Protein AF-A0AAN9D851-F1 (afdb_monomer)

Sequence (122 aa):
MHATYAEKGLRIMGFPCNQFGNQEPGTEAEIKTFAEGYKAEFDLFSKIDVNGDDAHPLWKWMKEQPKGAGFLGNNIKWNFTKFLIDREGQVVKRYSPMDNPSVSHLYTFPLFVIRMHINTLQ

Structure (mmCIF, N/CA/C/O backbone):
data_AF-A0AAN9D851-F1
#
_entry.id   AF-A0AAN9D851-F1
#
loop_
_atom_site.group_PDB
_atom_site.id
_atom_site.type_symbol
_atom_site.label_atom_id
_atom_site.label_alt_id
_atom_site.label_comp_id
_atom_site.label_asym_id
_atom_site.label_entity_id
_atom_site.label_seq_id
_atom_site.pdbx_PDB_ins_code
_atom_site.Cartn_x
_atom_site.Cartn_y
_atom_site.Cartn_z
_atom_site.occupancy
_atom_site.B_iso_or_equiv
_atom_site.auth_seq_id
_atom_site.auth_comp_id
_atom_site.auth_asym_id
_atom_site.auth_atom_id
_atom_site.pdbx_PDB_model_num
ATOM 1 N N . MET A 1 1 ? -8.894 7.323 9.417 1.00 67.81 1 MET A N 1
ATOM 2 C CA . MET A 1 1 ? -9.455 6.005 9.035 1.00 67.81 1 MET A CA 1
ATOM 3 C C . MET A 1 1 ? -9.159 4.958 10.100 1.00 67.81 1 MET A C 1
ATOM 5 O O . MET A 1 1 ? -10.119 4.501 10.695 1.00 67.81 1 MET A O 1
ATOM 9 N N . HIS A 1 2 ? -7.891 4.620 10.384 1.00 67.00 2 HIS A N 1
ATOM 10 C CA . HIS A 1 2 ? -7.557 3.607 11.398 1.00 67.00 2 HIS A CA 1
ATOM 11 C C . HIS A 1 2 ? -8.178 3.899 12.771 1.00 67.00 2 HIS A C 1
ATOM 13 O O . HIS A 1 2 ? -9.065 3.161 13.181 1.00 67.00 2 HIS A O 1
ATOM 19 N N . ALA A 1 3 ? -7.843 5.037 13.388 1.00 69.19 3 ALA A N 1
ATOM 20 C CA . ALA A 1 3 ? -8.356 5.439 14.704 1.00 69.19 3 ALA A CA 1
ATOM 21 C C . ALA A 1 3 ? -9.895 5.386 14.847 1.00 69.19 3 ALA A C 1
ATOM 23 O O . ALA A 1 3 ? -10.419 5.200 15.934 1.00 69.19 3 ALA A O 1
ATOM 24 N N . THR A 1 4 ? -10.643 5.530 13.748 1.00 71.44 4 THR A N 1
ATOM 25 C CA . THR A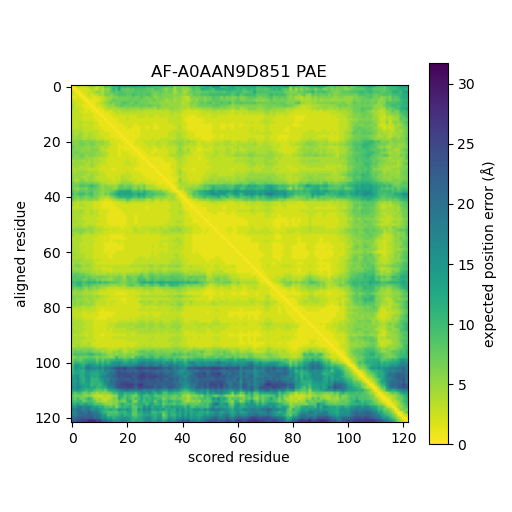 1 4 ? -12.116 5.514 13.755 1.00 71.44 4 THR A CA 1
ATOM 26 C C . THR A 1 4 ? -12.712 4.103 13.641 1.00 71.44 4 THR A C 1
ATOM 28 O O . THR A 1 4 ? -13.847 3.881 14.057 1.00 71.44 4 THR A O 1
ATOM 31 N N . TYR A 1 5 ? -11.991 3.154 13.034 1.00 75.44 5 TYR A N 1
ATOM 32 C CA . TYR A 1 5 ? -12.522 1.832 12.665 1.00 75.44 5 TYR A CA 1
ATOM 33 C C . TYR A 1 5 ? -11.704 0.656 13.221 1.00 75.44 5 TYR A C 1
ATOM 35 O O . TYR A 1 5 ? -12.122 -0.491 13.062 1.00 75.44 5 TYR A O 1
ATOM 43 N N . ALA A 1 6 ? -10.576 0.906 13.888 1.00 77.69 6 ALA A N 1
ATOM 44 C CA . ALA A 1 6 ? -9.704 -0.125 14.453 1.00 77.69 6 ALA A CA 1
ATOM 45 C C . ALA A 1 6 ? -10.442 -1.040 15.443 1.00 77.69 6 ALA A C 1
ATOM 47 O O . ALA A 1 6 ? -10.340 -2.267 15.349 1.00 77.69 6 ALA A O 1
ATOM 48 N N . GLU A 1 7 ? -11.262 -0.455 16.322 1.00 80.81 7 GLU A N 1
ATOM 49 C CA . GLU A 1 7 ? -12.109 -1.186 17.279 1.00 80.81 7 GLU A CA 1
ATOM 50 C C . GLU A 1 7 ? -13.195 -2.019 16.591 1.00 80.81 7 GLU A C 1
ATOM 52 O O . GLU A 1 7 ? -13.606 -3.063 17.089 1.00 80.81 7 GLU A O 1
ATOM 57 N N . LYS A 1 8 ? -13.616 -1.607 15.391 1.00 77.69 8 LYS A N 1
ATOM 58 C CA . LYS A 1 8 ? -14.553 -2.366 14.552 1.00 77.69 8 LYS A CA 1
ATOM 59 C C . LYS A 1 8 ? -13.861 -3.486 13.775 1.00 77.69 8 LYS A C 1
ATOM 61 O O . LYS A 1 8 ? -14.511 -4.183 13.003 1.00 77.69 8 LYS A O 1
ATOM 66 N N . GLY A 1 9 ? -12.559 -3.680 13.983 1.00 79.06 9 GLY A N 1
ATOM 67 C CA . GLY A 1 9 ? -11.759 -4.720 13.349 1.00 79.06 9 GLY A CA 1
ATOM 68 C C . GLY A 1 9 ? -11.082 -4.291 12.052 1.00 79.06 9 GLY A C 1
ATOM 69 O O . GLY A 1 9 ? -10.586 -5.165 11.348 1.00 79.06 9 GLY A O 1
ATOM 70 N N . LEU A 1 10 ? -11.043 -2.990 11.726 1.00 83.38 10 LEU A N 1
ATOM 71 C CA . LEU A 1 10 ? -10.200 -2.516 10.629 1.00 83.38 10 LEU A CA 1
ATOM 72 C C . LEU A 1 10 ? -8.730 -2.770 10.968 1.00 83.38 10 LEU A C 1
ATOM 74 O O . LEU A 1 10 ? -8.278 -2.468 12.075 1.00 83.38 10 LEU A O 1
ATOM 78 N N . ARG A 1 11 ? -7.977 -3.268 9.994 1.00 85.88 11 ARG A N 1
ATOM 79 C CA . ARG A 1 11 ? -6.513 -3.298 10.031 1.00 85.88 11 ARG A CA 1
ATOM 80 C C . ARG A 1 11 ? -5.965 -2.658 8.773 1.00 85.88 11 ARG A C 1
ATOM 82 O O . ARG A 1 11 ? -6.573 -2.751 7.707 1.00 85.88 11 ARG A O 1
ATOM 89 N N . ILE A 1 12 ? -4.830 -1.987 8.898 1.00 85.94 12 ILE A N 1
ATOM 90 C CA . ILE A 1 12 ? -4.125 -1.409 7.758 1.00 85.94 12 ILE A CA 1
ATOM 91 C C . ILE A 1 12 ? -2.748 -2.054 7.707 1.00 85.94 12 ILE A C 1
ATOM 93 O O . ILE A 1 12 ? -2.056 -2.086 8.718 1.00 85.94 12 ILE A O 1
ATOM 97 N N . MET A 1 13 ? -2.373 -2.543 6.529 1.00 89.50 13 MET A N 1
ATOM 98 C CA . MET A 1 13 ? -1.050 -3.102 6.267 1.00 89.50 13 MET A CA 1
ATOM 99 C C . MET A 1 13 ? -0.329 -2.219 5.251 1.00 89.50 13 MET A C 1
ATOM 101 O O . MET A 1 13 ? -0.827 -2.016 4.138 1.00 89.50 13 MET A O 1
ATOM 105 N N . GLY A 1 14 ? 0.813 -1.666 5.649 1.00 90.75 14 GLY A N 1
ATOM 106 C CA . GLY A 1 14 ? 1.682 -0.831 4.830 1.00 90.75 14 GLY A CA 1
ATOM 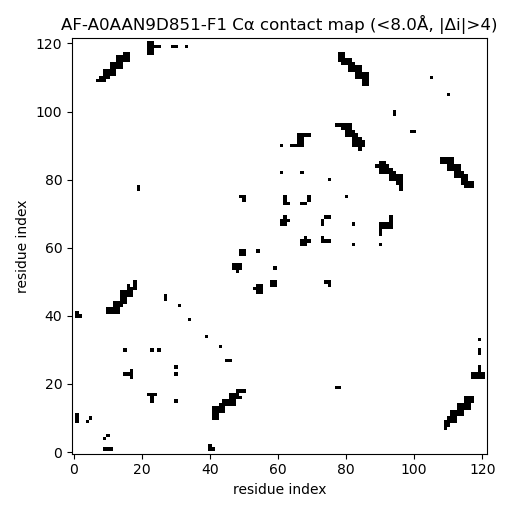107 C C . GLY A 1 14 ? 2.832 -1.641 4.242 1.00 90.75 14 GLY A C 1
ATOM 108 O O . GLY A 1 14 ? 3.622 -2.205 4.990 1.00 90.75 14 GLY A O 1
ATOM 109 N N . PHE A 1 15 ? 2.949 -1.654 2.915 1.00 93.06 15 PHE A N 1
ATOM 110 C CA . PHE A 1 15 ? 4.071 -2.280 2.207 1.00 93.06 15 PHE A CA 1
ATOM 111 C C . PHE A 1 15 ? 4.868 -1.213 1.445 1.00 93.06 15 PHE A C 1
ATOM 113 O O . PHE A 1 15 ? 4.343 -0.672 0.462 1.00 93.06 15 PHE A O 1
ATOM 120 N N . PRO A 1 16 ? 6.094 -0.885 1.886 1.00 92.81 16 PRO A N 1
ATOM 121 C CA . PRO A 1 16 ? 7.001 -0.015 1.145 1.00 92.81 16 PRO A CA 1
ATOM 122 C C . PRO A 1 16 ? 7.402 -0.647 -0.193 1.00 92.81 16 PRO A C 1
ATOM 124 O O . PRO A 1 16 ? 7.601 -1.861 -0.282 1.00 92.81 16 PRO A O 1
ATOM 127 N N . CYS A 1 17 ? 7.544 0.168 -1.239 1.00 93.00 17 CYS A N 1
ATOM 128 C CA . CYS A 1 17 ? 7.920 -0.295 -2.578 1.00 93.00 17 CYS A CA 1
ATOM 129 C C . CYS A 1 17 ? 8.670 0.800 -3.341 1.00 93.00 17 CYS A C 1
ATOM 131 O O . CYS A 1 17 ? 8.222 1.941 -3.375 1.00 93.00 17 CYS A O 1
ATOM 133 N N . ASN A 1 18 ? 9.777 0.457 -4.004 1.00 93.81 18 ASN A N 1
ATOM 134 C CA . ASN A 1 18 ? 10.606 1.443 -4.707 1.00 93.81 18 ASN A CA 1
ATOM 135 C C . ASN A 1 18 ? 10.444 1.432 -6.241 1.00 93.81 18 ASN A C 1
ATOM 137 O O . ASN A 1 18 ? 11.133 2.167 -6.943 1.00 93.81 18 ASN A O 1
ATOM 141 N N . GLN A 1 19 ? 9.524 0.630 -6.788 1.00 93.75 19 GLN A N 1
ATOM 142 C CA . GLN A 1 19 ? 9.372 0.434 -8.241 1.00 93.75 19 GLN A CA 1
ATOM 143 C C . GLN A 1 19 ? 8.795 1.653 -8.994 1.00 93.75 19 GLN A C 1
ATOM 145 O O . GLN A 1 19 ? 8.696 1.635 -10.221 1.00 93.75 19 GLN A O 1
ATOM 150 N N . PHE A 1 20 ? 8.395 2.716 -8.289 1.00 91.94 20 PHE A N 1
ATOM 151 C CA . PHE A 1 20 ? 7.691 3.867 -8.862 1.00 91.94 20 PHE A CA 1
ATOM 152 C C . PHE A 1 20 ? 8.464 5.158 -8.607 1.00 91.94 20 PHE A C 1
ATOM 154 O O . PHE A 1 20 ? 8.377 5.751 -7.532 1.00 91.94 20 PHE A O 1
ATOM 161 N N . GLY A 1 21 ? 9.236 5.586 -9.608 1.00 89.06 21 GLY A N 1
ATOM 162 C CA . GLY A 1 21 ? 9.992 6.840 -9.560 1.00 89.06 21 GLY A CA 1
ATOM 163 C C . GLY A 1 21 ? 11.083 6.888 -8.485 1.00 89.06 21 GLY A C 1
ATOM 164 O O . GLY A 1 21 ? 11.481 7.984 -8.109 1.00 89.06 21 GLY A O 1
ATOM 165 N N . ASN A 1 22 ? 11.539 5.732 -7.982 1.00 88.50 22 ASN A N 1
ATOM 166 C CA . ASN A 1 22 ? 12.511 5.621 -6.890 1.00 88.50 22 ASN A CA 1
ATOM 167 C C . ASN A 1 22 ? 12.128 6.438 -5.638 1.00 88.50 22 ASN A C 1
ATOM 169 O O . ASN A 1 22 ? 12.987 7.058 -5.015 1.00 88.50 22 ASN A O 1
ATOM 173 N N . GLN A 1 23 ? 10.833 6.482 -5.299 1.00 86.19 23 GLN A N 1
ATOM 174 C CA . GLN A 1 23 ? 10.310 7.301 -4.196 1.00 86.19 23 GLN A CA 1
ATOM 175 C C . GLN A 1 23 ? 10.454 6.660 -2.803 1.00 86.19 23 GLN A C 1
ATOM 177 O O . GLN A 1 23 ? 10.133 7.310 -1.814 1.00 86.19 23 GLN A O 1
ATOM 182 N N . GLU A 1 24 ? 10.968 5.429 -2.708 1.00 87.94 24 GLU A N 1
ATOM 183 C CA . GLU A 1 24 ? 11.281 4.752 -1.440 1.00 87.94 24 GLU A CA 1
ATOM 184 C C . GLU A 1 24 ? 12.714 4.161 -1.436 1.00 87.94 24 GLU A C 1
ATOM 186 O O . GLU A 1 24 ? 12.914 2.940 -1.287 1.00 87.94 24 GLU A O 1
ATOM 191 N N . PRO A 1 25 ? 13.749 5.000 -1.649 1.00 89.44 25 PRO A N 1
ATOM 192 C CA . PRO A 1 25 ? 15.123 4.531 -1.799 1.00 89.44 25 PRO A CA 1
ATOM 193 C C . PRO A 1 25 ? 15.743 4.093 -0.466 1.00 89.44 25 PRO A C 1
ATOM 195 O O . PRO A 1 25 ? 16.669 3.284 -0.473 1.00 89.44 25 PRO A O 1
ATOM 198 N N . GLY A 1 26 ? 15.220 4.588 0.661 1.00 89.44 26 GLY A N 1
ATOM 199 C CA . GLY A 1 26 ? 15.765 4.358 1.999 1.00 89.44 26 GLY A CA 1
ATOM 200 C C . GLY A 1 26 ? 15.738 2.896 2.444 1.00 89.44 26 GLY A C 1
ATOM 201 O O . GLY A 1 26 ? 14.985 2.066 1.936 1.00 89.44 26 GLY A O 1
ATOM 202 N N . THR A 1 27 ? 16.574 2.562 3.410 1.00 91.56 27 THR A N 1
ATOM 203 C CA . THR A 1 27 ? 16.608 1.268 4.096 1.00 91.56 27 THR A CA 1
ATOM 204 C C . THR A 1 27 ? 15.340 1.033 4.920 1.00 91.56 27 THR A C 1
ATOM 206 O O . THR A 1 27 ? 14.609 1.960 5.259 1.00 91.56 27 THR A O 1
ATOM 209 N N . GLU A 1 28 ? 15.074 -0.219 5.294 1.00 90.44 28 GLU A N 1
ATOM 210 C CA . GLU A 1 28 ? 13.905 -0.550 6.124 1.00 90.44 28 GLU A CA 1
ATOM 211 C C . GLU A 1 28 ? 13.924 0.160 7.485 1.00 90.44 28 GLU A C 1
ATOM 213 O O . GLU A 1 28 ? 12.873 0.550 7.990 1.00 90.44 28 GLU A O 1
ATOM 218 N N . ALA A 1 29 ? 15.115 0.381 8.053 1.00 90.75 29 ALA A N 1
ATOM 219 C CA . ALA A 1 29 ? 15.281 1.137 9.290 1.00 90.75 29 ALA A CA 1
ATOM 220 C C . ALA A 1 29 ? 14.855 2.605 9.120 1.00 90.75 29 ALA A C 1
ATOM 222 O O . ALA A 1 29 ? 14.090 3.115 9.934 1.00 90.75 29 ALA A O 1
ATOM 223 N N . GLU A 1 30 ? 15.285 3.259 8.037 1.00 89.50 30 GLU A N 1
ATOM 224 C CA . GLU A 1 30 ? 14.903 4.644 7.727 1.00 89.50 30 GLU A CA 1
ATOM 225 C C . GLU A 1 30 ? 13.397 4.769 7.474 1.00 89.50 30 GLU A C 1
ATOM 227 O O . GLU A 1 30 ? 12.756 5.682 7.995 1.00 89.50 30 GLU A O 1
ATOM 232 N N . ILE A 1 31 ? 12.810 3.816 6.742 1.00 88.56 31 ILE A N 1
ATOM 233 C CA . ILE A 1 31 ? 11.365 3.775 6.478 1.00 88.56 31 ILE A CA 1
ATOM 234 C C . ILE A 1 31 ? 10.581 3.610 7.786 1.00 88.56 31 ILE A C 1
ATOM 236 O O . ILE A 1 31 ? 9.576 4.292 7.999 1.00 88.56 31 ILE A O 1
ATOM 240 N N . LYS A 1 32 ? 11.044 2.737 8.688 1.00 87.12 32 LYS A N 1
ATOM 241 C CA . LYS A 1 32 ? 10.416 2.542 9.998 1.00 87.12 32 LYS A CA 1
ATOM 242 C C . LYS A 1 32 ? 10.461 3.820 10.835 1.00 87.12 32 LYS A C 1
ATOM 244 O O . LYS A 1 32 ? 9.420 4.251 11.325 1.00 87.12 32 LYS A O 1
ATOM 249 N N . THR A 1 33 ? 11.629 4.450 10.955 1.00 87.94 33 THR A N 1
ATOM 250 C CA . THR A 1 33 ? 11.784 5.715 11.692 1.00 87.94 33 THR A CA 1
ATOM 251 C C . THR A 1 33 ? 10.915 6.823 11.099 1.00 87.94 33 THR A C 1
ATOM 253 O O . THR A 1 33 ? 10.281 7.575 11.838 1.00 87.94 33 THR A O 1
ATOM 256 N N . PHE A 1 34 ? 10.823 6.903 9.771 1.00 84.00 34 PHE A N 1
ATOM 257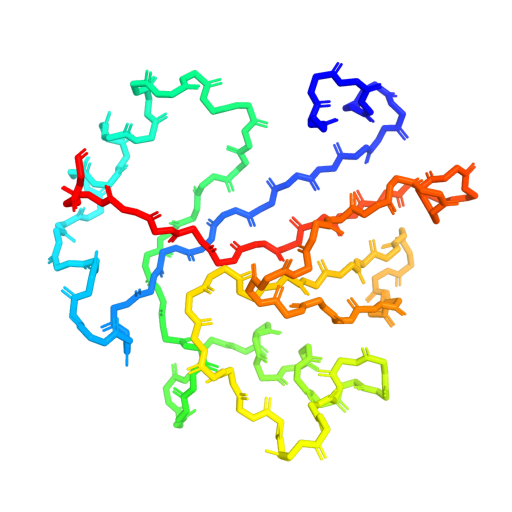 C CA . PHE A 1 34 ? 9.925 7.843 9.109 1.00 84.00 34 PHE A CA 1
ATOM 258 C C . PHE A 1 34 ? 8.460 7.590 9.499 1.00 84.00 34 PHE A C 1
ATOM 260 O O . PHE A 1 34 ? 7.769 8.517 9.919 1.00 84.00 34 PHE A O 1
ATOM 267 N N . ALA A 1 35 ? 7.994 6.339 9.434 1.00 81.75 35 ALA A N 1
ATOM 268 C CA . ALA A 1 35 ? 6.618 5.975 9.776 1.00 81.75 35 ALA A CA 1
ATOM 269 C C . ALA A 1 35 ? 6.265 6.241 11.254 1.00 81.75 35 ALA A C 1
ATOM 271 O O . ALA A 1 35 ? 5.139 6.655 11.553 1.00 81.75 35 ALA A O 1
ATOM 272 N N . GLU A 1 36 ? 7.220 6.067 12.174 1.00 82.38 36 GLU A N 1
ATOM 273 C CA . GLU A 1 36 ? 7.066 6.407 13.597 1.00 82.38 36 GLU A CA 1
ATOM 274 C C . GLU A 1 36 ? 6.744 7.900 13.798 1.00 82.38 36 GLU A C 1
ATOM 276 O O . GLU A 1 36 ? 5.913 8.247 14.643 1.00 82.38 36 GLU A O 1
ATOM 281 N N . GLY A 1 37 ? 7.302 8.783 12.960 1.00 77.88 37 GLY A N 1
ATOM 282 C CA . GLY A 1 37 ? 7.017 10.223 12.970 1.00 77.88 37 GLY A CA 1
ATOM 283 C C . GLY A 1 37 ? 5.548 10.577 12.699 1.00 77.88 37 GLY A C 1
ATOM 284 O O . GLY A 1 37 ? 5.053 11.591 13.192 1.00 77.88 37 GLY A O 1
ATOM 285 N N . TYR A 1 38 ? 4.814 9.711 11.994 1.00 71.06 38 TYR A N 1
ATOM 286 C CA . TYR A 1 38 ? 3.393 9.905 11.679 1.00 71.06 38 TYR A CA 1
ATOM 287 C C . TYR A 1 38 ? 2.446 9.307 12.724 1.00 71.06 38 TYR A C 1
ATOM 289 O O . TYR A 1 38 ? 1.231 9.342 12.518 1.00 71.06 38 TYR A O 1
ATOM 297 N N . LYS A 1 39 ? 2.972 8.749 13.829 1.00 67.94 39 LYS A N 1
ATOM 298 C CA . LYS A 1 39 ? 2.192 7.973 14.815 1.00 67.94 39 LYS A CA 1
ATOM 299 C C . LYS A 1 39 ? 1.286 6.951 14.121 1.00 67.94 39 LYS A C 1
ATOM 301 O O . LYS A 1 39 ? 0.101 6.823 14.425 1.00 67.94 39 LYS A O 1
ATOM 306 N N . ALA A 1 40 ? 1.846 6.291 13.113 1.00 62.81 40 ALA A N 1
ATOM 307 C CA . ALA A 1 40 ? 1.147 5.338 12.281 1.00 62.81 40 ALA A CA 1
ATOM 308 C C . ALA A 1 40 ? 0.634 4.160 13.122 1.00 62.81 40 ALA A C 1
ATOM 310 O O . ALA A 1 40 ? 1.394 3.283 13.513 1.00 62.81 40 ALA A O 1
ATOM 311 N N . GLU A 1 41 ? -0.672 4.115 13.373 1.00 72.56 41 GLU A N 1
ATOM 312 C CA . GLU A 1 41 ? -1.336 2.938 13.937 1.00 72.56 41 GLU A CA 1
ATOM 313 C C . GLU A 1 41 ? -1.631 1.923 12.819 1.00 72.56 41 GLU A C 1
ATOM 315 O O . GLU A 1 41 ? -2.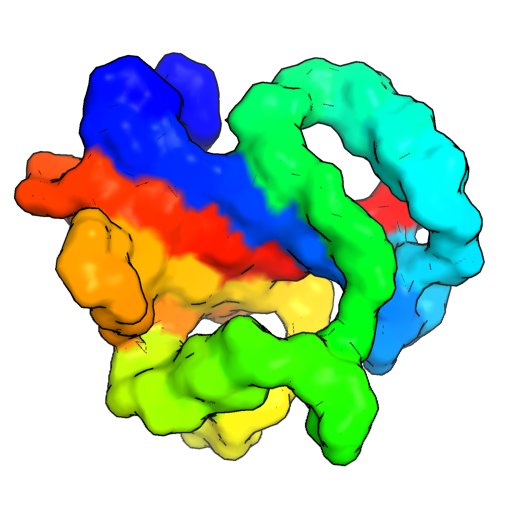780 1.671 12.468 1.00 72.56 41 GLU A O 1
ATOM 320 N N . PHE A 1 42 ? -0.607 1.414 12.148 1.00 79.06 42 PHE A N 1
ATOM 321 C CA . PHE A 1 42 ? -0.786 0.372 11.142 1.00 79.06 42 PHE A CA 1
ATOM 322 C C . PHE A 1 42 ? 0.419 -0.554 11.096 1.00 79.06 42 PHE A C 1
ATOM 324 O O . PHE A 1 42 ? 1.525 -0.170 11.471 1.00 79.06 42 PHE A O 1
ATOM 331 N N . ASP A 1 43 ? 0.200 -1.769 10.607 1.00 86.81 43 ASP A N 1
ATOM 332 C CA . ASP A 1 43 ? 1.248 -2.775 10.501 1.00 86.81 43 ASP A CA 1
ATOM 333 C C . ASP A 1 43 ? 2.132 -2.434 9.298 1.00 86.81 43 ASP A C 1
ATOM 335 O O . ASP A 1 43 ? 1.691 -2.507 8.149 1.00 86.81 43 ASP A O 1
ATOM 339 N N . LEU A 1 44 ? 3.367 -2.004 9.549 1.00 88.50 44 LEU A N 1
ATOM 340 C CA . LEU A 1 44 ? 4.358 -1.723 8.512 1.00 88.50 44 LEU A CA 1
ATOM 341 C C . LEU A 1 44 ? 5.221 -2.967 8.267 1.00 88.50 44 LEU A C 1
ATOM 343 O O . LEU A 1 44 ? 5.809 -3.511 9.199 1.00 88.50 44 LEU A O 1
ATOM 347 N N . PHE A 1 45 ? 5.314 -3.392 7.010 1.00 92.31 45 PHE A N 1
ATOM 348 C CA . PHE A 1 45 ? 6.088 -4.555 6.579 1.00 92.31 45 PHE A CA 1
ATOM 349 C C . PHE A 1 45 ? 7.404 -4.146 5.908 1.00 92.31 45 PHE A C 1
ATOM 351 O O . PHE A 1 45 ? 7.616 -2.980 5.569 1.00 92.31 45 PHE A O 1
ATOM 358 N N . SER A 1 46 ? 8.270 -5.137 5.687 1.00 93.00 46 SER A N 1
ATOM 359 C CA . SER A 1 46 ? 9.474 -5.017 4.865 1.00 93.00 46 SER A CA 1
ATOM 360 C C . SER A 1 46 ? 9.173 -4.529 3.449 1.00 93.00 46 SER A C 1
ATOM 362 O O . SER A 1 46 ? 8.060 -4.680 2.929 1.00 93.00 46 SER A O 1
ATOM 364 N N . LYS A 1 47 ? 10.194 -3.950 2.815 1.00 93.25 47 LYS A N 1
ATOM 365 C CA . LYS A 1 47 ? 10.091 -3.452 1.443 1.00 93.25 47 LYS A CA 1
ATOM 366 C C . LYS A 1 47 ? 9.916 -4.622 0.479 1.00 93.25 47 LYS A C 1
ATOM 368 O O . LYS A 1 47 ? 10.606 -5.632 0.595 1.00 93.25 47 LYS A O 1
ATOM 373 N N . ILE A 1 48 ? 9.024 -4.470 -0.493 1.00 95.75 48 ILE A N 1
ATOM 374 C CA . ILE A 1 48 ? 8.739 -5.509 -1.483 1.00 95.75 48 ILE A CA 1
ATOM 375 C C . ILE A 1 48 ? 8.564 -4.937 -2.887 1.00 95.75 48 ILE A C 1
ATOM 377 O O . ILE A 1 48 ? 8.244 -3.760 -3.079 1.00 95.75 48 ILE A O 1
ATOM 381 N N . ASP A 1 49 ? 8.678 -5.828 -3.865 1.00 95.94 49 ASP A N 1
ATOM 382 C CA . ASP A 1 49 ? 8.205 -5.591 -5.218 1.00 95.94 49 ASP A CA 1
ATOM 383 C C . ASP A 1 49 ? 6.735 -5.988 -5.356 1.00 95.94 49 ASP A C 1
ATOM 385 O O . ASP A 1 49 ? 6.256 -6.966 -4.774 1.00 95.94 49 ASP A O 1
ATOM 389 N N . VAL A 1 50 ? 5.993 -5.213 -6.145 1.00 96.25 50 VAL A N 1
ATOM 390 C CA . VAL A 1 50 ? 4.550 -5.402 -6.362 1.00 96.25 50 VAL A CA 1
ATOM 391 C C . VAL A 1 50 ? 4.214 -5.694 -7.821 1.00 96.25 50 VAL A C 1
ATOM 393 O O . VAL A 1 50 ? 3.111 -6.152 -8.134 1.00 96.25 50 VAL A O 1
ATOM 396 N N . ASN A 1 51 ? 5.156 -5.449 -8.728 1.00 96.19 51 ASN A N 1
ATOM 397 C CA . ASN A 1 51 ? 5.104 -5.746 -10.155 1.00 96.19 51 ASN A CA 1
ATOM 398 C C . ASN A 1 51 ? 6.307 -6.598 -10.581 1.00 96.19 51 ASN A C 1
ATOM 400 O O . ASN A 1 51 ? 7.320 -6.625 -9.892 1.00 96.19 51 ASN A O 1
ATOM 404 N N . GLY A 1 52 ? 6.184 -7.251 -11.738 1.00 96.75 52 GLY A N 1
ATOM 405 C CA . GLY A 1 52 ? 7.224 -8.122 -12.287 1.00 96.75 52 GLY A CA 1
ATOM 406 C C . GLY A 1 52 ? 7.244 -9.523 -11.674 1.00 96.75 52 GLY A C 1
ATOM 407 O O . GLY A 1 52 ? 6.368 -9.893 -10.882 1.00 96.75 52 GLY A O 1
ATOM 408 N N . ASP A 1 53 ? 8.248 -10.297 -12.075 1.00 96.94 53 ASP A N 1
ATOM 409 C CA . ASP A 1 53 ? 8.403 -11.702 -11.692 1.00 96.94 53 ASP A CA 1
ATOM 410 C C . ASP A 1 53 ? 8.783 -11.863 -10.218 1.00 96.94 53 ASP A C 1
ATOM 412 O O . ASP A 1 53 ? 8.327 -12.808 -9.575 1.00 96.94 53 ASP A O 1
ATOM 416 N N . ASP A 1 54 ? 9.478 -10.882 -9.646 1.00 97.00 54 ASP A N 1
ATOM 417 C CA . ASP A 1 54 ? 9.865 -10.860 -8.231 1.00 97.00 54 ASP A CA 1
ATOM 418 C C . ASP A 1 54 ? 8.782 -10.267 -7.314 1.00 97.00 54 ASP A C 1
ATOM 420 O O . ASP A 1 54 ? 8.971 -10.147 -6.103 1.00 97.00 54 ASP A O 1
ATOM 424 N N . ALA A 1 55 ? 7.612 -9.914 -7.866 1.00 97.69 55 ALA A N 1
ATOM 425 C CA . ALA A 1 55 ? 6.523 -9.373 -7.065 1.00 97.69 55 ALA A CA 1
ATOM 426 C C . ALA A 1 55 ? 6.107 -10.338 -5.947 1.00 97.69 55 ALA A C 1
ATOM 428 O O . ALA A 1 55 ? 5.889 -11.534 -6.178 1.00 97.69 55 ALA A O 1
ATOM 429 N N . HIS A 1 56 ? 5.898 -9.789 -4.751 1.00 98.00 56 HIS A N 1
ATOM 430 C CA . HIS A 1 56 ? 5.474 -10.556 -3.590 1.00 98.00 56 HIS A CA 1
ATOM 431 C C . HIS A 1 56 ? 4.183 -11.348 -3.899 1.00 98.00 56 HIS A C 1
ATOM 433 O O . HIS A 1 56 ? 3.237 -10.772 -4.456 1.00 98.00 56 HIS A O 1
ATOM 439 N N . PRO A 1 57 ? 4.076 -12.636 -3.510 1.00 97.69 57 PRO A N 1
ATOM 440 C CA . PRO A 1 57 ? 2.942 -13.493 -3.872 1.00 97.69 57 PRO A CA 1
ATOM 441 C C . PRO A 1 57 ? 1.569 -12.911 -3.516 1.00 97.69 57 PRO A C 1
ATOM 443 O O . PRO A 1 57 ? 0.648 -12.976 -4.325 1.00 97.69 57 PRO A O 1
ATOM 446 N N . LEU A 1 58 ? 1.446 -12.257 -2.353 1.00 95.75 58 LEU A N 1
ATOM 447 C CA . LEU A 1 58 ? 0.217 -11.554 -1.957 1.00 95.75 58 LEU A CA 1
ATOM 448 C C . LEU A 1 58 ? -0.214 -10.498 -2.991 1.00 95.75 58 LEU A C 1
ATOM 450 O O . LEU A 1 58 ? -1.393 -10.393 -3.314 1.00 95.75 58 LEU A O 1
ATOM 454 N N . TRP A 1 59 ? 0.729 -9.730 -3.540 1.00 95.31 59 TRP A N 1
ATOM 455 C CA . TRP A 1 59 ? 0.438 -8.689 -4.528 1.00 95.31 59 TRP A CA 1
ATOM 456 C C . TRP A 1 59 ? 0.109 -9.265 -5.899 1.00 95.31 59 TRP A C 1
ATOM 458 O O . TRP A 1 59 ? -0.757 -8.721 -6.582 1.00 95.31 59 TRP A O 1
ATOM 468 N N . LYS A 1 60 ? 0.740 -10.377 -6.293 1.00 96.5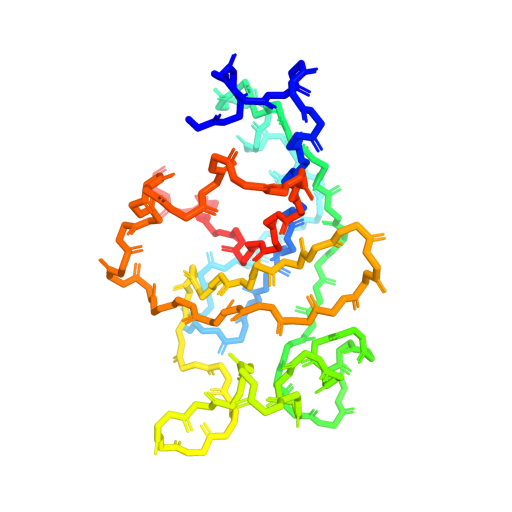6 60 LYS A N 1
ATOM 469 C CA . LYS A 1 60 ? 0.327 -11.137 -7.483 1.00 96.56 60 LYS A CA 1
ATOM 470 C C . LYS A 1 60 ? -1.121 -11.610 -7.336 1.00 96.56 60 LYS A C 1
ATOM 472 O O . LYS A 1 60 ? -1.964 -11.219 -8.140 1.00 96.56 60 LYS A O 1
ATOM 477 N N . TRP A 1 61 ? -1.423 -12.305 -6.239 1.00 97.12 61 TRP A N 1
ATOM 478 C CA . TRP A 1 61 ? -2.759 -12.820 -5.945 1.00 97.12 61 TRP A CA 1
ATOM 479 C C . TRP A 1 61 ? -3.825 -11.716 -5.929 1.00 97.12 61 TRP A C 1
ATOM 48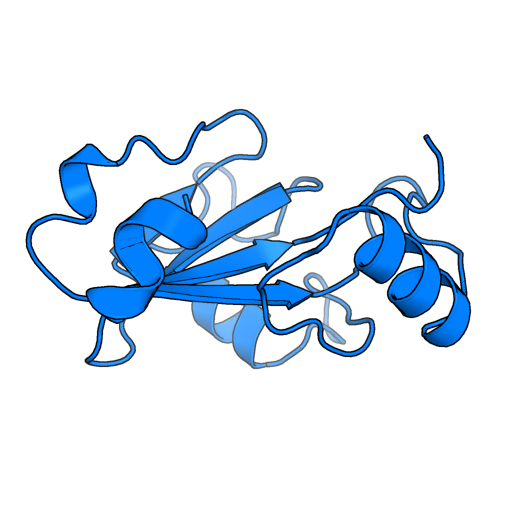1 O O . TRP A 1 61 ? -4.852 -11.854 -6.593 1.00 97.12 61 TRP A O 1
ATOM 491 N N . MET A 1 62 ? -3.579 -10.592 -5.243 1.00 96.31 62 MET A N 1
ATOM 492 C CA . MET A 1 62 ? -4.538 -9.479 -5.175 1.00 96.31 62 MET A CA 1
ATOM 493 C C . MET A 1 62 ? -4.854 -8.897 -6.556 1.00 96.31 62 MET A C 1
ATOM 495 O O . MET A 1 62 ? -6.011 -8.606 -6.849 1.00 96.31 62 MET A O 1
ATOM 499 N N . LYS A 1 63 ? -3.837 -8.720 -7.408 1.00 95.38 63 LYS A N 1
ATOM 500 C CA . LYS A 1 63 ? -3.980 -8.165 -8.765 1.00 95.38 63 LYS A CA 1
ATOM 501 C C . LYS A 1 63 ? -4.761 -9.084 -9.708 1.00 95.38 63 LYS A C 1
ATOM 503 O O . LYS A 1 63 ? -5.317 -8.593 -10.686 1.00 95.38 63 LYS A O 1
ATOM 508 N N . GLU A 1 64 ? -4.779 -10.384 -9.433 1.00 95.94 64 GLU A N 1
ATOM 509 C CA . GLU A 1 64 ? -5.475 -11.400 -10.230 1.00 95.94 64 GLU A CA 1
ATOM 510 C C . GLU A 1 64 ? -6.936 -11.601 -9.812 1.00 95.94 64 GLU A C 1
ATOM 512 O O . GLU A 1 64 ? -7.722 -12.142 -10.589 1.00 95.94 64 GLU A O 1
ATOM 517 N N . GLN A 1 65 ? -7.339 -11.130 -8.626 1.00 96.19 65 GLN A N 1
ATOM 518 C CA . GLN A 1 65 ? -8.728 -11.260 -8.187 1.00 96.19 65 GLN A CA 1
ATOM 519 C C . GLN A 1 65 ? -9.684 -10.438 -9.068 1.00 96.19 65 GLN A C 1
ATOM 521 O O . GLN A 1 65 ? -9.346 -9.313 -9.449 1.00 96.19 65 GLN A O 1
ATOM 526 N N . PRO A 1 66 ? -10.930 -10.898 -9.307 1.00 94.19 66 PRO A N 1
ATOM 527 C CA . PRO A 1 66 ? -11.894 -10.183 -10.152 1.00 94.19 66 PRO A CA 1
ATOM 528 C C . PRO A 1 66 ? -12.140 -8.724 -9.738 1.00 94.19 66 PRO A C 1
ATOM 530 O O . PRO A 1 66 ? -12.312 -7.852 -10.585 1.00 94.19 66 PRO A O 1
ATOM 533 N N . LYS A 1 67 ? -12.135 -8.436 -8.429 1.00 92.75 67 LYS A N 1
ATOM 534 C CA . LYS A 1 67 ? -12.291 -7.079 -7.870 1.00 92.75 67 LYS A CA 1
ATOM 535 C C . LYS A 1 67 ? -10.965 -6.349 -7.624 1.00 92.75 67 LYS A C 1
ATOM 537 O O . LYS A 1 67 ? -10.970 -5.186 -7.216 1.00 92.75 67 LYS A O 1
ATOM 542 N N . GLY A 1 68 ? -9.846 -7.035 -7.843 1.00 91.56 68 GLY A N 1
ATOM 543 C CA . GLY A 1 68 ? -8.487 -6.506 -7.762 1.00 91.56 68 GLY A CA 1
ATOM 544 C C . GLY A 1 68 ? -7.866 -6.169 -9.123 1.00 91.56 68 GLY A C 1
ATOM 545 O O . GLY A 1 68 ? -6.840 -5.480 -9.190 1.00 91.56 68 GLY A O 1
ATOM 546 N N . ALA A 1 69 ? -8.503 -6.606 -10.209 1.00 91.88 69 ALA A N 1
ATOM 547 C CA . ALA A 1 69 ? -8.084 -6.311 -11.567 1.00 91.88 69 ALA A CA 1
ATOM 548 C C . ALA A 1 69 ? -8.071 -4.797 -11.839 1.00 91.88 69 ALA A C 1
ATOM 550 O O . ALA A 1 69 ? -8.915 -4.033 -11.362 1.00 91.88 69 ALA A O 1
ATOM 551 N N . GLY A 1 70 ? -7.066 -4.349 -12.590 1.00 86.31 70 GLY A N 1
ATOM 552 C CA . GLY A 1 70 ? -6.967 -2.960 -13.032 1.00 86.31 70 GLY A CA 1
ATOM 553 C C . GLY A 1 70 ? -7.751 -2.739 -14.325 1.00 86.31 70 GLY A C 1
ATOM 554 O O . GLY A 1 70 ? -7.892 -3.655 -15.128 1.00 86.31 70 GLY A O 1
ATOM 555 N N . PHE A 1 71 ? -8.215 -1.510 -14.568 1.00 83.19 71 PHE A N 1
ATOM 556 C CA . PHE A 1 71 ? -8.941 -1.177 -15.803 1.00 83.19 71 PHE A CA 1
ATOM 557 C C . PHE A 1 71 ? -8.082 -1.368 -17.070 1.00 83.19 71 PHE A C 1
ATOM 559 O O . PHE A 1 71 ? -8.571 -1.839 -18.089 1.00 83.19 7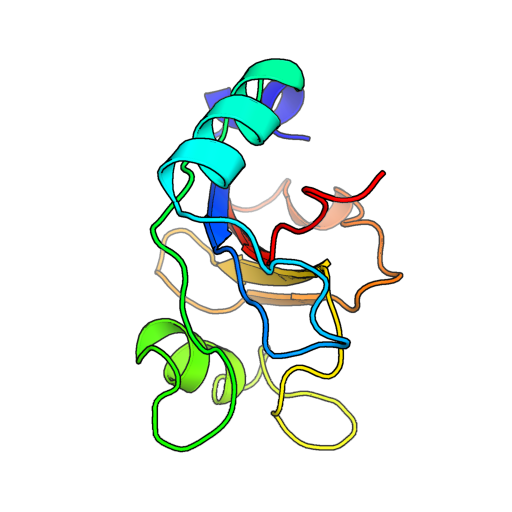1 PHE A O 1
ATOM 566 N N . LEU A 1 72 ? -6.784 -1.046 -16.992 1.00 84.31 72 LEU A N 1
ATOM 567 C CA . LEU A 1 72 ? -5.809 -1.211 -18.079 1.00 84.31 72 LEU A CA 1
ATOM 568 C C . LEU A 1 72 ? -4.680 -2.149 -17.644 1.00 84.31 72 LEU A C 1
ATOM 570 O O . LEU A 1 72 ? -3.547 -1.726 -17.373 1.00 84.31 72 LEU A O 1
ATOM 574 N N . GLY A 1 73 ? -5.015 -3.433 -17.539 1.00 89.69 73 GLY A N 1
ATOM 575 C CA . GLY A 1 73 ? -4.117 -4.479 -17.062 1.00 89.69 73 GLY A CA 1
ATOM 576 C C . GLY A 1 73 ? -3.885 -4.428 -15.551 1.00 89.69 73 GLY A C 1
ATOM 577 O O . GLY A 1 73 ? -4.123 -3.424 -14.876 1.00 89.69 73 GLY A O 1
ATOM 578 N N . ASN A 1 74 ? -3.386 -5.537 -15.010 1.00 93.19 74 ASN A N 1
ATOM 579 C CA . ASN A 1 74 ? -3.426 -5.765 -13.568 1.00 93.19 74 ASN A CA 1
ATOM 580 C C . ASN A 1 74 ? -2.256 -5.151 -12.794 1.00 93.19 74 ASN A C 1
ATOM 582 O O . ASN A 1 74 ? -2.376 -4.972 -11.583 1.00 93.19 74 ASN A O 1
ATOM 586 N N . ASN A 1 75 ? -1.175 -4.741 -13.465 1.00 94.25 75 ASN A N 1
ATOM 587 C CA . ASN A 1 75 ? -0.030 -4.099 -12.814 1.00 94.25 75 ASN A CA 1
ATOM 588 C C . ASN A 1 75 ? -0.433 -2.871 -11.986 1.00 94.25 75 ASN A C 1
ATOM 590 O O . ASN A 1 75 ? -1.331 -2.100 -12.352 1.00 94.25 75 ASN A O 1
ATOM 594 N N . ILE A 1 76 ? 0.247 -2.691 -10.856 1.00 93.75 76 ILE A N 1
ATOM 595 C CA . ILE A 1 76 ? 0.145 -1.484 -10.039 1.00 93.75 76 ILE A CA 1
ATOM 596 C C . ILE A 1 76 ? 0.756 -0.341 -10.839 1.00 93.75 76 ILE A C 1
ATOM 598 O O . ILE A 1 76 ? 1.846 -0.484 -11.384 1.00 93.75 76 ILE A O 1
ATOM 602 N N . LYS A 1 77 ? 0.025 0.764 -10.978 1.00 90.88 77 LYS A N 1
ATOM 603 C CA . LYS A 1 77 ? 0.435 1.863 -11.861 1.00 90.88 77 LYS A CA 1
ATOM 604 C C . LYS A 1 77 ? 1.269 2.906 -11.140 1.00 90.88 77 LYS A C 1
ATOM 606 O O . LYS A 1 77 ? 2.114 3.530 -11.765 1.00 90.88 77 LYS A O 1
ATOM 611 N N . TRP A 1 78 ? 1.000 3.103 -9.853 1.00 90.12 78 TRP A N 1
ATOM 612 C CA . TRP A 1 78 ? 1.662 4.112 -9.046 1.00 90.12 78 TRP A CA 1
ATOM 613 C C . TRP A 1 78 ? 1.464 3.858 -7.549 1.00 90.12 78 TRP A C 1
ATOM 615 O O . TRP A 1 78 ? 0.650 3.019 -7.135 1.00 90.12 78 TRP A O 1
ATOM 625 N N . ASN A 1 79 ? 2.174 4.667 -6.771 1.00 86.06 79 ASN A N 1
ATOM 626 C CA . ASN A 1 79 ? 2.141 4.779 -5.316 1.00 86.06 79 ASN A CA 1
ATOM 627 C C . ASN A 1 79 ? 0.737 4.949 -4.761 1.00 86.06 79 ASN A C 1
ATOM 629 O O . ASN A 1 79 ? -0.137 5.520 -5.405 1.00 86.06 79 ASN A O 1
ATOM 633 N N . PHE A 1 80 ? 0.516 4.416 -3.560 1.00 83.88 80 PHE A N 1
ATOM 634 C CA . PHE A 1 80 ? -0.775 4.455 -2.875 1.00 83.88 80 PHE A CA 1
ATOM 635 C C . PHE A 1 80 ? -1.933 3.770 -3.610 1.00 83.88 80 PHE A C 1
ATOM 637 O O . PHE A 1 80 ? -3.085 4.150 -3.416 1.00 83.88 80 PHE A O 1
ATOM 644 N N . THR A 1 81 ? -1.684 2.730 -4.406 1.00 89.88 81 THR A N 1
ATOM 645 C CA . THR A 1 81 ? -2.768 1.788 -4.734 1.00 89.88 81 THR A CA 1
ATOM 646 C C . THR A 1 81 ? -3.205 1.073 -3.450 1.00 89.88 81 THR A C 1
ATOM 648 O O . THR A 1 81 ? -2.359 0.733 -2.615 1.00 89.88 81 THR A O 1
ATOM 651 N N . LYS A 1 82 ? -4.517 0.881 -3.263 1.00 90.25 82 LYS A N 1
ATOM 652 C CA . LYS A 1 82 ? -5.066 0.206 -2.077 1.00 90.25 82 LYS A CA 1
ATOM 653 C C . LYS A 1 82 ? -5.954 -0.967 -2.473 1.00 90.25 82 LYS A C 1
ATOM 655 O O . LYS A 1 82 ? -6.689 -0.874 -3.455 1.00 90.25 82 LYS A O 1
ATOM 660 N N . PHE A 1 83 ? -5.923 -2.026 -1.678 1.00 91.31 83 PHE A N 1
ATOM 661 C CA . PHE A 1 83 ? -6.834 -3.159 -1.779 1.00 91.31 83 PHE A CA 1
ATOM 662 C C . PHE A 1 83 ? -7.634 -3.296 -0.494 1.00 91.31 83 PHE A C 1
ATOM 664 O O . PHE A 1 83 ? -7.119 -3.108 0.608 1.00 91.31 83 PHE A O 1
ATOM 671 N N . LEU A 1 84 ? -8.904 -3.616 -0.673 1.00 90.25 84 LEU A N 1
ATOM 672 C CA . LEU A 1 84 ? -9.864 -3.887 0.375 1.00 90.25 84 LEU A CA 1
ATOM 673 C C . LEU A 1 84 ? -10.072 -5.384 0.463 1.00 90.25 84 LEU A C 1
ATOM 675 O O . LEU A 1 84 ? -10.503 -5.975 -0.529 1.00 90.25 84 LEU A O 1
ATOM 679 N N . ILE A 1 85 ? -9.785 -5.968 1.617 1.00 89.75 85 ILE A N 1
ATOM 680 C CA . ILE A 1 85 ? -9.983 -7.392 1.872 1.00 89.75 85 ILE A CA 1
ATOM 681 C C . ILE A 1 85 ? -11.013 -7.545 2.991 1.00 89.75 85 ILE A C 1
ATOM 683 O O . ILE A 1 85 ? -10.933 -6.831 3.994 1.00 89.75 85 ILE A O 1
ATOM 687 N N . ASP A 1 86 ? -11.983 -8.436 2.818 1.00 88.81 86 ASP A N 1
ATOM 688 C CA . ASP A 1 86 ? -12.947 -8.784 3.870 1.00 88.81 86 ASP A CA 1
ATOM 689 C C . ASP A 1 86 ? -12.378 -9.799 4.878 1.00 88.81 86 ASP A C 1
ATOM 691 O O . ASP A 1 86 ? -11.199 -10.168 4.834 1.00 88.81 86 ASP A O 1
ATOM 695 N N . ARG A 1 87 ? -13.200 -10.216 5.848 1.00 85.38 87 ARG A N 1
ATOM 696 C CA . ARG A 1 87 ? -12.792 -11.174 6.889 1.00 85.38 87 ARG A CA 1
ATOM 697 C C . ARG A 1 87 ? -12.572 -12.576 6.344 1.00 85.38 87 ARG A C 1
ATOM 699 O O . ARG A 1 87 ? -11.828 -13.349 6.939 1.00 85.38 87 ARG A O 1
ATOM 706 N N . GLU A 1 88 ? -13.211 -12.885 5.230 1.00 89.31 88 GLU A N 1
ATOM 707 C CA . GLU A 1 88 ? -13.132 -14.144 4.506 1.00 89.31 88 GLU A CA 1
ATOM 708 C C . GLU A 1 88 ? -11.895 -14.188 3.590 1.00 89.31 88 GLU A C 1
ATOM 710 O O . GLU A 1 88 ? -11.662 -15.176 2.886 1.00 89.31 88 GLU A O 1
ATOM 715 N N . GLY A 1 89 ? -11.081 -13.126 3.605 1.00 89.94 89 GLY A N 1
ATOM 716 C CA . GLY A 1 89 ? -9.836 -13.037 2.859 1.00 89.94 89 GLY A CA 1
ATOM 717 C C . GLY A 1 89 ? -10.041 -12.764 1.373 1.00 89.94 89 GLY A C 1
ATOM 718 O O . GLY A 1 89 ? -9.139 -13.044 0.590 1.00 89.94 89 GLY A O 1
ATOM 719 N N . GLN A 1 90 ? -11.197 -12.244 0.958 1.00 92.38 90 GLN A N 1
ATOM 720 C CA . GLN A 1 90 ? -11.505 -11.956 -0.442 1.00 92.38 90 GLN A CA 1
ATOM 721 C C . GLN A 1 90 ? -11.228 -10.494 -0.783 1.00 92.38 90 GLN A C 1
ATOM 723 O O . GLN A 1 90 ? -11.517 -9.584 -0.006 1.00 92.38 90 GLN A O 1
ATOM 728 N N . VAL A 1 91 ? -10.700 -10.239 -1.986 1.00 92.69 91 VAL A N 1
ATOM 729 C CA . VAL A 1 91 ? -10.578 -8.865 -2.491 1.00 92.69 91 VAL A CA 1
ATOM 730 C C . VAL A 1 91 ? -11.973 -8.333 -2.802 1.00 92.69 91 VAL A C 1
ATOM 732 O O . VAL A 1 91 ? -12.636 -8.791 -3.730 1.00 92.69 91 VAL A O 1
ATOM 735 N N . VAL A 1 92 ? -12.387 -7.308 -2.066 1.00 91.50 92 VAL A N 1
ATOM 736 C CA . VAL A 1 92 ? -13.662 -6.610 -2.255 1.00 91.50 92 VAL A CA 1
ATOM 737 C C . VAL A 1 92 ? -13.519 -5.500 -3.291 1.00 91.50 92 VAL A C 1
ATOM 739 O O . VAL A 1 92 ? -14.419 -5.280 -4.107 1.00 91.50 92 VAL A O 1
ATOM 742 N N . LYS A 1 93 ? -12.392 -4.773 -3.261 1.00 89.44 93 LYS A N 1
ATOM 743 C CA . LYS A 1 93 ? -12.165 -3.615 -4.135 1.00 89.44 93 LYS A CA 1
ATOM 744 C C . LYS A 1 93 ? -10.694 -3.215 -4.236 1.00 89.44 93 LYS A C 1
ATOM 746 O O . LYS A 1 93 ? -9.974 -3.216 -3.241 1.00 89.44 93 LYS A O 1
ATOM 751 N N . ARG A 1 94 ? -10.287 -2.767 -5.424 1.00 90.69 94 ARG A N 1
ATOM 752 C CA . ARG A 1 94 ? -9.055 -2.006 -5.669 1.00 90.69 94 ARG A CA 1
ATOM 753 C C . ARG A 1 94 ? -9.358 -0.515 -5.820 1.00 90.69 94 ARG A C 1
ATOM 755 O O . ARG A 1 94 ? -10.309 -0.140 -6.502 1.00 90.69 94 ARG A O 1
ATOM 762 N N . TYR A 1 95 ? -8.521 0.316 -5.212 1.00 88.25 95 TYR A N 1
ATOM 763 C CA . TYR A 1 95 ? -8.593 1.775 -5.244 1.00 88.25 95 TYR A CA 1
ATOM 764 C C . TYR A 1 95 ? -7.345 2.364 -5.897 1.00 88.25 95 TYR A C 1
ATOM 766 O O . TYR A 1 95 ? -6.219 1.938 -5.615 1.00 88.25 95 TYR A O 1
ATOM 774 N N . SER A 1 96 ? -7.550 3.369 -6.742 1.00 86.25 96 SER A N 1
ATOM 775 C CA . SER A 1 96 ? -6.485 4.130 -7.383 1.00 86.25 96 SER A CA 1
ATOM 776 C C . SER A 1 96 ? -5.704 4.994 -6.370 1.00 86.25 96 SER A C 1
ATOM 778 O O . SER A 1 96 ? -6.158 5.216 -5.239 1.00 86.25 96 SER A O 1
ATOM 780 N N . PRO A 1 97 ? -4.528 5.521 -6.751 1.00 81.25 97 PRO A N 1
ATOM 781 C CA . PRO A 1 97 ? -3.790 6.498 -5.949 1.00 81.25 97 PRO A CA 1
ATOM 782 C C . PRO A 1 97 ? -4.640 7.700 -5.518 1.00 81.25 97 PRO A C 1
ATOM 784 O O . PRO A 1 97 ? -4.590 8.086 -4.349 1.00 81.25 97 PRO A O 1
ATOM 787 N N . MET A 1 98 ? -5.455 8.231 -6.438 1.00 77.94 98 MET A N 1
ATOM 788 C CA . MET A 1 98 ? -6.292 9.421 -6.236 1.00 77.94 98 MET A CA 1
ATOM 789 C C . MET A 1 98 ? -7.602 9.118 -5.508 1.00 77.94 98 MET A C 1
ATOM 791 O O . MET A 1 98 ? -8.259 10.029 -5.008 1.00 77.94 98 MET A O 1
ATOM 795 N N . ASP A 1 99 ? -7.978 7.843 -5.414 1.00 77.56 99 ASP A N 1
ATOM 796 C CA . ASP A 1 99 ? -9.177 7.458 -4.692 1.00 77.56 99 ASP A CA 1
ATOM 797 C C . ASP A 1 99 ? -8.931 7.651 -3.195 1.00 77.56 99 ASP A C 1
ATOM 799 O O . ASP A 1 99 ? -8.103 6.966 -2.571 1.00 77.56 99 ASP A O 1
ATOM 803 N N . ASN A 1 100 ? -9.701 8.560 -2.603 1.00 65.81 100 ASN A N 1
ATOM 804 C CA . ASN A 1 100 ? -9.928 8.528 -1.172 1.00 65.81 100 ASN A CA 1
ATOM 805 C C . ASN A 1 100 ? -10.719 7.254 -0.872 1.00 65.81 100 ASN A C 1
ATOM 807 O O . ASN A 1 100 ? -11.753 7.033 -1.511 1.00 65.81 100 ASN A O 1
ATOM 811 N N . PRO A 1 101 ? -10.285 6.409 0.079 1.00 60.34 101 PRO A N 1
ATOM 812 C CA . PRO A 1 101 ? -11.112 5.306 0.537 1.00 60.34 101 PRO A CA 1
ATOM 813 C C . PRO A 1 101 ? -12.340 5.908 1.231 1.00 60.34 101 PRO A C 1
ATOM 815 O O . PRO A 1 101 ? -12.333 6.192 2.427 1.00 60.34 101 PRO A O 1
ATOM 818 N N . SER A 1 102 ? -13.390 6.189 0.456 1.00 55.12 102 SER A N 1
ATOM 819 C CA . SER A 1 102 ? -14.651 6.675 0.986 1.00 55.12 102 SER A CA 1
ATOM 820 C C . SER A 1 102 ? -15.255 5.547 1.805 1.00 55.12 102 SER A C 1
ATOM 822 O O . SER A 1 102 ? -15.536 4.456 1.304 1.00 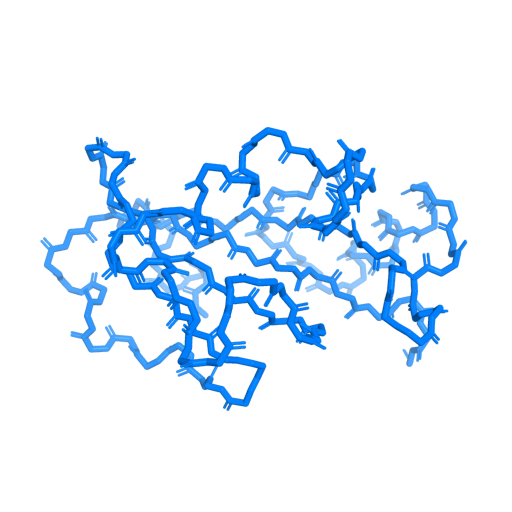55.12 102 SER A O 1
ATOM 824 N N . VAL A 1 103 ? -15.442 5.853 3.078 1.00 52.50 103 VAL A N 1
ATOM 825 C CA . VAL A 1 103 ? -15.784 4.959 4.182 1.00 52.50 103 VAL A CA 1
ATOM 826 C C . VAL A 1 103 ? -17.139 4.250 4.015 1.00 52.50 103 VAL A C 1
ATOM 828 O O . VAL A 1 103 ? -17.441 3.313 4.745 1.00 52.50 103 VAL A O 1
ATOM 831 N N . SER A 1 104 ? -17.948 4.641 3.027 1.00 49.09 104 SER A N 1
ATOM 832 C CA . SER A 1 104 ? -19.314 4.145 2.815 1.00 49.09 104 SER A CA 1
ATOM 833 C C . SER A 1 104 ? -19.434 2.627 2.634 1.00 49.09 104 SER A C 1
ATOM 835 O O . SER A 1 104 ? -20.497 2.085 2.906 1.00 49.09 104 SER A O 1
ATOM 837 N N . HIS A 1 105 ? -18.362 1.929 2.244 1.00 50.62 105 HIS A N 1
ATOM 838 C CA . HIS A 1 105 ? -18.353 0.463 2.112 1.00 50.62 105 HIS A CA 1
ATOM 839 C C . HIS A 1 105 ? -17.797 -0.267 3.354 1.00 50.62 105 HIS A C 1
ATOM 841 O O . HIS A 1 105 ? -17.880 -1.487 3.424 1.00 50.62 105 HIS A O 1
ATOM 847 N N . LEU A 1 106 ? -17.244 0.455 4.342 1.00 51.72 106 LEU A N 1
ATOM 848 C CA . LEU A 1 106 ? -16.633 -0.129 5.552 1.00 51.72 106 LEU A CA 1
ATOM 849 C C . LEU A 1 106 ? -17.669 -0.524 6.622 1.00 51.72 106 LEU A C 1
ATOM 851 O O . LEU A 1 106 ? -17.310 -1.114 7.636 1.00 51.72 106 LEU A O 1
ATOM 855 N N . TYR A 1 107 ? -18.939 -0.149 6.444 1.00 48.41 107 TYR A N 1
ATOM 856 C CA . TYR A 1 107 ? -19.984 -0.342 7.456 1.00 48.41 107 TYR A CA 1
ATOM 857 C C . TYR A 1 107 ? -20.528 -1.768 7.525 1.00 48.41 107 TYR A C 1
ATOM 859 O O . TYR A 1 107 ? -21.184 -2.104 8.507 1.00 48.41 107 TYR A O 1
ATOM 867 N N . THR A 1 108 ? -20.289 -2.592 6.505 1.00 51.66 108 THR A N 1
ATOM 868 C CA . THR A 1 108 ? -20.976 -3.883 6.383 1.00 51.66 108 THR A CA 1
ATOM 869 C C . THR A 1 108 ? -20.108 -5.060 6.814 1.00 51.66 108 THR A C 1
ATOM 871 O O . THR A 1 108 ? -20.648 -6.031 7.329 1.00 51.66 108 THR A O 1
ATOM 874 N N . PHE A 1 109 ? -18.780 -4.971 6.688 1.00 47.75 109 PHE A N 1
ATOM 875 C CA . PHE A 1 109 ? -17.878 -6.065 7.046 1.00 47.75 109 PHE A CA 1
ATOM 876 C C . PHE A 1 109 ? -16.545 -5.526 7.571 1.00 47.75 109 PHE A C 1
ATOM 878 O O . PHE A 1 109 ? -16.052 -4.514 7.068 1.00 47.75 109 PHE A O 1
ATOM 885 N N . PRO A 1 110 ? -15.938 -6.158 8.581 1.00 53.44 110 PRO A N 1
ATOM 886 C CA . PRO A 1 110 ? -14.660 -5.693 9.107 1.00 53.44 110 PRO A CA 1
ATOM 887 C C . PRO A 1 110 ? -13.546 -6.054 8.138 1.00 53.44 110 PRO A C 1
ATOM 889 O O . PRO A 1 110 ? -13.607 -7.071 7.457 1.00 53.44 110 PRO A O 1
ATOM 892 N N . LEU A 1 111 ? -12.549 -5.190 8.041 1.00 65.00 111 LEU A N 1
ATOM 893 C CA . LEU A 1 111 ? -11.886 -5.003 6.764 1.00 65.00 111 LEU A CA 1
ATOM 894 C C . LEU A 1 111 ? -10.386 -4.844 6.940 1.00 65.00 111 LEU A C 1
ATOM 896 O O . LEU A 1 111 ? -9.940 -4.119 7.825 1.00 65.00 111 LEU A O 1
ATOM 900 N N . PHE A 1 112 ? -9.602 -5.461 6.071 1.00 69.62 112 PHE A N 1
ATOM 901 C CA . PHE A 1 112 ? -8.188 -5.153 5.940 1.00 69.62 112 PHE A CA 1
ATOM 902 C C . PHE A 1 112 ? -8.015 -4.188 4.770 1.00 69.62 112 PHE A C 1
ATOM 904 O O . PHE A 1 112 ? -8.526 -4.415 3.673 1.00 69.62 112 PHE A O 1
ATOM 911 N N . VAL A 1 113 ? -7.287 -3.098 4.992 1.00 73.81 113 VAL A N 1
ATOM 912 C CA . VAL A 1 113 ? -6.826 -2.222 3.914 1.00 73.81 113 VAL A CA 1
ATOM 913 C C . VAL A 1 113 ? -5.345 -2.476 3.714 1.00 73.81 113 VAL A C 1
ATOM 915 O O . VAL A 1 113 ? -4.517 -2.084 4.535 1.00 73.81 113 VAL A O 1
ATOM 918 N N . ILE A 1 114 ? -5.009 -3.108 2.596 1.00 73.25 114 ILE A N 1
ATOM 919 C CA . ILE A 1 114 ? -3.623 -3.233 2.159 1.00 73.25 114 ILE A CA 1
ATOM 920 C C . ILE A 1 114 ? -3.297 -1.986 1.353 1.00 73.25 114 ILE A C 1
ATOM 922 O O . ILE A 1 114 ? -3.923 -1.706 0.328 1.00 73.25 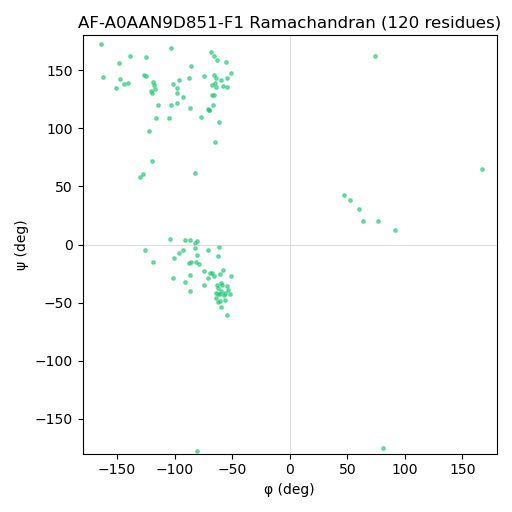114 ILE A O 1
ATOM 926 N N . ARG A 1 115 ? -2.338 -1.204 1.838 1.00 73.00 115 ARG A N 1
ATOM 927 C CA . ARG A 1 115 ? -1.920 0.057 1.234 1.00 73.00 115 ARG A CA 1
ATOM 928 C C . ARG A 1 115 ? -0.446 -0.026 0.868 1.00 73.00 115 ARG A C 1
ATOM 930 O O . ARG A 1 115 ? 0.395 -0.351 1.701 1.00 73.00 115 ARG A O 1
ATOM 937 N N . MET A 1 116 ? -0.127 0.384 -0.355 1.00 63.59 116 MET A N 1
ATOM 938 C CA . MET A 1 116 ? 1.245 0.773 -0.674 1.00 63.59 116 MET A CA 1
ATOM 939 C C . MET A 1 116 ? 1.552 2.084 0.047 1.00 63.59 116 MET A C 1
ATOM 941 O O . MET A 1 116 ? 0.874 3.090 -0.201 1.00 63.59 116 MET A O 1
ATOM 945 N N . HIS A 1 117 ? 2.498 2.067 0.977 1.00 64.50 117 HIS A N 1
ATOM 946 C CA . HIS A 1 117 ? 2.917 3.262 1.705 1.00 64.50 117 HIS A CA 1
ATOM 947 C C . HIS A 1 117 ? 4.182 3.816 1.055 1.00 64.50 117 HIS A C 1
ATOM 949 O O . HIS A 1 117 ? 5.052 3.012 0.748 1.00 64.50 117 HIS A O 1
ATOM 955 N N . ILE A 1 118 ? 4.235 5.137 0.833 1.00 60.16 118 ILE A N 1
ATOM 956 C CA . ILE A 1 118 ? 5.440 5.873 0.426 1.00 60.16 118 ILE A CA 1
ATOM 957 C C . ILE A 1 118 ? 5.460 7.251 1.084 1.00 60.16 118 ILE A C 1
ATOM 959 O O . ILE A 1 118 ? 4.407 7.886 1.139 1.00 60.16 118 ILE A O 1
ATOM 963 N N . ASN A 1 119 ? 6.630 7.677 1.573 1.00 58.50 119 ASN A N 1
ATOM 964 C CA . ASN A 1 119 ? 7.277 8.974 1.285 1.00 58.50 119 ASN A CA 1
ATOM 965 C C . ASN A 1 119 ? 8.435 9.243 2.262 1.00 58.50 119 ASN A C 1
ATOM 967 O O . ASN A 1 119 ? 8.407 10.253 2.946 1.00 58.50 119 ASN A O 1
ATOM 971 N N . THR A 1 120 ? 9.531 8.470 2.280 1.00 53.47 120 THR A N 1
ATOM 972 C CA . THR A 1 120 ? 10.745 8.942 3.001 1.00 53.47 120 THR A CA 1
ATOM 973 C C . THR A 1 120 ? 11.343 10.251 2.437 1.00 53.47 120 THR A C 1
ATOM 975 O O . THR A 1 120 ? 12.338 10.745 2.957 1.00 53.47 120 THR A O 1
ATOM 978 N N . LEU A 1 121 ? 10.766 10.812 1.366 1.00 47.88 121 LEU A N 1
ATOM 979 C CA . LEU A 1 121 ? 11.177 12.047 0.698 1.00 47.88 121 LEU A CA 1
ATOM 980 C C . LEU A 1 121 ? 10.008 13.044 0.552 1.00 47.88 121 LEU A C 1
ATOM 982 O O . LEU A 1 121 ? 9.648 13.398 -0.569 1.00 47.88 121 LEU A O 1
ATOM 986 N N . GLN A 1 122 ? 9.414 13.500 1.659 1.00 40.34 122 GLN A N 1
ATOM 987 C CA . GLN A 1 122 ? 8.756 14.816 1.763 1.00 40.34 122 GLN A CA 1
ATOM 988 C C . GLN A 1 122 ? 8.917 15.383 3.170 1.00 40.34 122 GLN A C 1
ATOM 990 O O . GLN A 1 122 ? 8.686 14.620 4.134 1.00 40.34 122 GLN A O 1
#

pLDDT: mean 82.25, std 14.29, range [40.34, 98.0]

Mean predicted aligned error: 6.05 Å

Radius of gyration: 14.09 Å; Cα contacts (8 Å, |Δi|>4): 205; chains: 1; bounding box: 38×29×35 Å

Foldseek 3Di:
DCVVCVVVQEAEEEEEECPAPSQRVDAPVLVVVVCVVVVDPHHYDHHAALDDPRHDPVSVVQLPAPQQPDPPGSGQDHFWWKFKAFPVRHTPHIDHNPDDPPCVVCVPTHIYIYTHDGHSPD

Organism: NCBI:txid58324

InterPro domains:
  IPR000889 Glutathione peroxidase [PF00255] (1-63)
  IPR000889 Glutathione peroxidase [PIRSF000303] (1-103)
  IPR000889 Glutathione peroxidase [PR01011] (10-26)
  IPR000889 Glutathione peroxidase [PR01011] (76-85)
  IPR000889 Glutathione peroxidase [PS51355] (1-122)
  IPR000889 Glutathione peroxidase [PTHR11592] (2-102)
  IPR000889 Glutathione peroxidase [cd00340] (1-102)
  IPR036249 Thioredoxin-like superfamily [SSF52833] (1-102)

Solvent-accessible surface area (backbone atoms only — not comparable to full-atom values): 7096 Å² total; per-residue (Å²): 109,53,94,82,31,38,92,66,52,38,44,42,41,32,38,33,48,41,92,54,88,59,48,39,79,66,53,68,68,55,48,50,56,51,44,58,76,68,69,59,82,50,52,72,54,70,74,47,45,61,56,74,91,76,23,40,66,69,44,50,53,47,26,68,34,89,41,25,48,41,96,85,51,47,65,76,88,55,72,39,36,32,37,32,25,42,83,87,70,43,62,68,36,56,40,52,56,85,52,71,85,68,63,84,72,59,80,80,52,44,31,38,38,43,30,38,42,80,58,84,77,120

Secondary structure (DSSP, 8-state):
-HHHHTTTT-EEEEEE--TTTT---S-HHHHHHHHHHTT--SEEPPP---SSTTS-HHHHHHHHSTTT--TT-SS--STT-EEEE-TTS-EEEEE-TT----GGGTTSS--EEEEEE--TT-

Nearest PDB structures (foldseek):
  7l8m-assembly1_A  TM=9.673E-01  e=3.231E-14  Homo sapiens
  8xyr-assembly1_A  TM=9.523E-01  e=6.237E-14  synthetic construct
  7u4m-assembly1_A  TM=9.510E-01  e=5.468E-14  Homo sapiens
  8xys-assembly4_D  TM=9.467E-01  e=5.840E-14  synthetic construct
  8xyu-assembly1_A  TM=9.531E-01  e=1.673E-13  synthetic construct